Protein AF-A0A2P4YS50-F1 (afdb_monomer)

InterPro domains:
  IPR043128 Reverse transcriptase/Diguanylate cyclase domain [G3DSA:3.30.70.270] (19-99)
  IPR043502 DNA/RNA polymerase superfamily [SSF56672] (2-102)
  IPR051320 Viral Replication and Maturation Polyprotein [PTHR33064] (2-138)

Solvent-accessible surface area (backbone atoms only — not comparable to full-atom values): 10653 Å² total; per-residue (Å²): 91,81,55,99,73,27,32,50,51,99,78,23,42,27,67,29,65,72,60,42,47,57,52,65,72,47,71,87,64,89,47,71,71,47,45,51,53,49,52,54,59,55,53,74,49,44,89,61,38,83,67,42,69,72,55,41,40,56,58,58,50,52,74,37,97,88,45,75,88,74,92,48,71,66,38,52,51,34,51,52,49,51,39,57,55,52,66,67,53,48,70,40,62,72,79,87,67,78,71,78,78,71,66,61,95,86,65,68,74,56,76,45,77,48,80,46,74,44,99,85,75,49,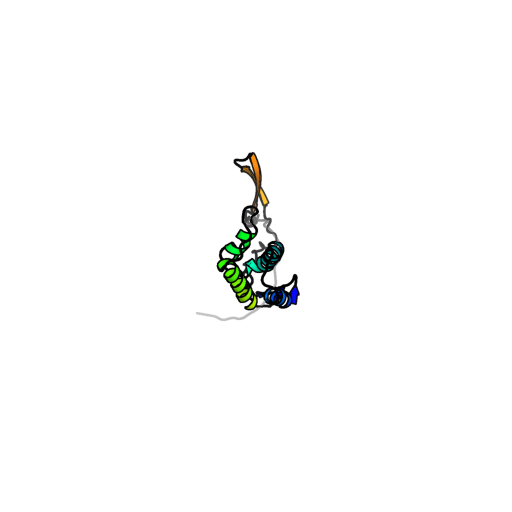74,47,80,45,81,48,79,52,86,64,75,82,80,81,77,81,80,79,84,84,83,85,85,82,91,88,81,89,81,86,81,91,88,84,91,85,85,90,134

Sequence (161 aa):
MEYLGHDLTSEGIKPTERLVRAIVDFPTPTDDTQVRRFVALAGYYRRFVPEFGTRMAPLTSLLRKSTKWDWGAAQEEAFAWAKAWLSTKPVLIYPDYPLPQIPAKGAVVECRRRKYRTRTGRYVLEFENEKLEPAEQDNDQETKPTTQQKDGPVTKRKTQQ

Organism: NCBI:txid4796

Mean predicted aligned error: 17.16 Å

Secondary structure (DSSP, 8-state):
-EETTEEEETTEEEE-HHHHHHHHTPPPP-SHHHHHHHHHHHHHTGGGSTTHHHHTHHHHHHTSTT------HHHHHHHHHHHHHHHT---BPPP---------TT---EEEEEEEE-TTS-EEEEEEEE-PPPPP-------------------------

Nearest PDB structures (foldseek):
  8wut-assembly1_E  TM=6.844E-01  e=3.859E-07  Moloney murine leukemia virus
  4mh8-assembly1_A  TM=6.538E-01  e=2.922E-06  Moloney murine leukemia virus isolate Shinnick
  8ygj-assembly1_E  TM=6.766E-01  e=3.493E-06  Moloney murine leukemia virus
  5dmq-assembly1_A  TM=6.684E-01  e=5.299E-06  Moloney murine leukemia virus isolate Shinnick
  4ol8-assembly1_A  TM=5.548E-01  e=2.126E-04  Saccharomyces cerevisiae

Foldseek 3Di:
DDDPQWDDDPQAIWGHVVLLCCLLVQDDDPDLVSLVVNCVSLVVCVVQDPPLCVLCVVSVVCNDPVDDDDDDPSNVSSSVVSSVSSNVGGGDGDPPDPPPPPPPPPFDWDWDWDWDQDPVRDIDTDTDTDGDDDDDPPPDDDDDDDDDDDDDDDDDDDDDD

pLDDT: mean 72.47, std 20.19, range [27.55, 93.75]

Radius of gyration: 34.59 Å; Cα contacts (8 Å, |Δi|>4): 128; chains: 1; bounding box: 98×46×81 Å

Structure (mmCIF, N/CA/C/O backbone):
data_AF-A0A2P4YS50-F1
#
_entry.id   AF-A0A2P4YS50-F1
#
loop_
_atom_site.group_PDB
_atom_site.id
_atom_site.type_symbol
_atom_site.label_atom_id
_atom_site.label_alt_id
_atom_site.label_comp_id
_atom_site.label_asym_id
_atom_site.label_entity_id
_atom_site.label_seq_id
_atom_site.pdbx_PDB_ins_code
_atom_site.Cartn_x
_atom_site.Cartn_y
_atom_site.Cartn_z
_atom_site.occupancy
_atom_site.B_iso_or_equiv
_atom_site.auth_seq_id
_atom_site.auth_comp_id
_atom_site.auth_asym_id
_atom_site.auth_atom_id
_atom_site.pdbx_PDB_model_num
ATOM 1 N N . MET A 1 1 ? 16.146 -11.717 -10.255 1.00 79.50 1 MET A N 1
ATOM 2 C CA . MET A 1 1 ? 16.730 -12.216 -8.987 1.00 79.50 1 MET A CA 1
ATOM 3 C C . MET A 1 1 ? 15.831 -11.744 -7.859 1.00 79.50 1 MET A C 1
ATOM 5 O O . MET A 1 1 ? 15.487 -10.569 -7.877 1.00 79.50 1 MET A O 1
ATOM 9 N N . GLU A 1 2 ? 15.419 -12.616 -6.936 1.00 85.50 2 GLU A N 1
ATOM 10 C CA . GLU A 1 2 ? 14.607 -12.209 -5.777 1.00 85.50 2 GLU A CA 1
ATOM 11 C C . GLU A 1 2 ? 15.526 -11.807 -4.616 1.00 85.50 2 GLU A C 1
ATOM 13 O O . GLU A 1 2 ? 16.466 -12.528 -4.278 1.00 85.50 2 GLU A O 1
ATOM 18 N N . TYR A 1 3 ? 15.266 -10.654 -4.006 1.00 84.25 3 TYR A N 1
AT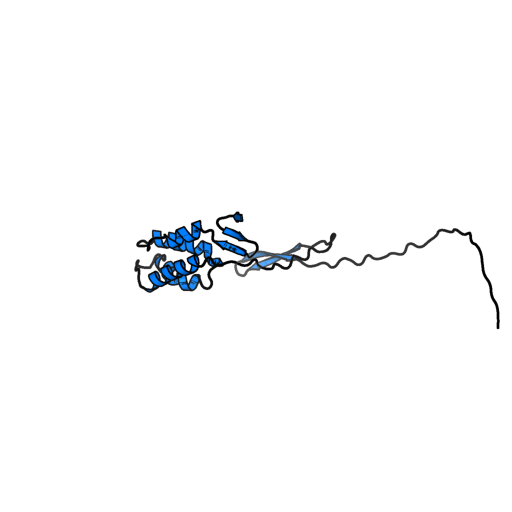OM 19 C CA . TYR A 1 3 ? 15.975 -10.190 -2.819 1.00 84.25 3 TYR A CA 1
ATOM 20 C C . TYR A 1 3 ? 15.036 -9.371 -1.935 1.00 84.25 3 TYR A C 1
ATOM 22 O O . TYR A 1 3 ? 14.371 -8.447 -2.401 1.00 84.25 3 TYR A O 1
ATOM 30 N N . LEU A 1 4 ? 14.981 -9.714 -0.644 1.00 83.06 4 LEU A N 1
ATOM 31 C CA . LEU A 1 4 ? 14.131 -9.064 0.365 1.00 83.06 4 LEU A CA 1
ATOM 32 C C . LEU A 1 4 ? 12.629 -9.004 0.014 1.00 83.06 4 LEU A C 1
ATOM 34 O O . LEU A 1 4 ? 11.939 -8.139 0.537 1.00 83.06 4 LEU A O 1
ATOM 38 N N . GLY A 1 5 ? 12.101 -9.904 -0.824 1.00 79.50 5 GLY A N 1
ATOM 39 C CA . GLY A 1 5 ? 10.696 -9.862 -1.269 1.00 79.50 5 GLY A CA 1
ATOM 40 C C . GLY A 1 5 ? 10.431 -8.892 -2.430 1.00 79.50 5 GLY A C 1
ATOM 41 O O . GLY A 1 5 ? 9.293 -8.452 -2.646 1.00 79.50 5 GLY A O 1
ATOM 42 N N . HIS A 1 6 ? 11.492 -8.545 -3.159 1.00 85.25 6 HIS A N 1
ATOM 43 C CA . HIS A 1 6 ? 11.440 -7.819 -4.415 1.00 85.25 6 HIS A CA 1
ATOM 44 C C . HIS A 1 6 ? 12.139 -8.594 -5.530 1.00 85.25 6 HIS A C 1
ATOM 46 O O . HIS A 1 6 ? 13.200 -9.185 -5.323 1.00 85.25 6 HIS A O 1
ATOM 52 N N . ASP A 1 7 ? 11.591 -8.488 -6.734 1.00 87.12 7 ASP A N 1
ATOM 53 C CA . ASP A 1 7 ? 12.205 -8.995 -7.950 1.00 87.12 7 ASP A CA 1
ATOM 54 C C . ASP A 1 7 ? 13.037 -7.875 -8.582 1.00 87.12 7 ASP A C 1
ATOM 56 O O . ASP A 1 7 ? 12.507 -6.863 -9.046 1.00 87.12 7 ASP A O 1
ATOM 60 N N . LEU A 1 8 ? 14.361 -8.044 -8.580 1.00 87.94 8 LEU A N 1
ATOM 61 C CA . LEU A 1 8 ? 15.286 -7.142 -9.257 1.00 87.94 8 LEU A CA 1
ATOM 62 C C . LEU A 1 8 ? 15.401 -7.547 -10.723 1.00 87.94 8 LEU A C 1
ATOM 64 O O . LEU A 1 8 ? 15.781 -8.683 -11.046 1.00 87.94 8 LEU A O 1
ATOM 68 N N . THR A 1 9 ? 15.073 -6.591 -11.585 1.00 86.44 9 THR A N 1
ATOM 69 C CA . THR A 1 9 ? 15.168 -6.668 -13.044 1.00 86.44 9 THR A CA 1
ATOM 70 C C . THR A 1 9 ? 16.012 -5.504 -13.553 1.00 86.44 9 THR A C 1
ATOM 72 O O . THR A 1 9 ? 16.179 -4.513 -12.850 1.00 86.44 9 THR A O 1
ATOM 75 N N . SER A 1 10 ? 16.539 -5.593 -14.773 1.00 84.44 10 SER A N 1
ATOM 76 C CA . SER A 1 10 ? 17.301 -4.497 -15.394 1.00 84.44 10 SER A CA 1
ATOM 77 C C . SER A 1 10 ? 16.498 -3.196 -15.511 1.00 84.44 10 SER A C 1
ATOM 79 O O . SER A 1 10 ? 17.067 -2.114 -15.452 1.00 84.44 10 SER A O 1
ATOM 81 N N . GLU A 1 11 ? 15.177 -3.302 -15.639 1.00 82.69 11 GLU A N 1
ATOM 82 C CA . GLU A 1 11 ? 14.250 -2.169 -15.745 1.00 82.69 11 GLU A CA 1
ATOM 83 C C . GLU A 1 11 ? 13.956 -1.500 -14.395 1.00 82.69 11 GLU A C 1
ATOM 85 O O . GLU A 1 11 ? 13.476 -0.368 -14.353 1.00 82.69 11 GLU A O 1
ATOM 90 N N . GLY A 1 12 ? 14.196 -2.201 -13.284 1.00 86.31 12 GLY A N 1
ATOM 91 C CA . GLY A 1 12 ? 13.825 -1.720 -11.963 1.00 86.31 12 GLY A CA 1
ATOM 92 C C . GLY A 1 12 ? 13.495 -2.821 -10.964 1.00 86.31 12 GLY A C 1
ATOM 93 O O . GLY A 1 12 ? 13.692 -4.020 -11.187 1.00 86.31 12 GLY A O 1
ATOM 94 N N . ILE A 1 13 ? 12.947 -2.3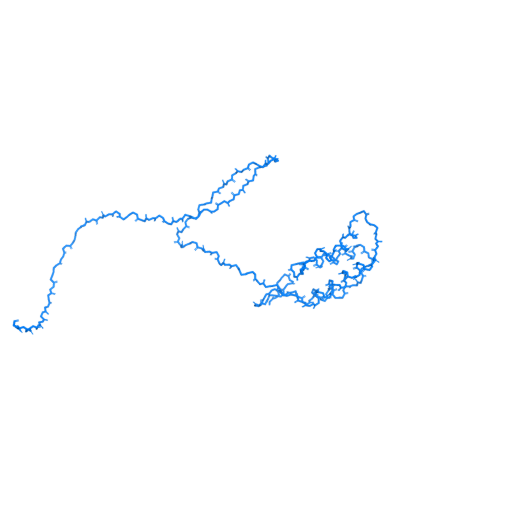76 -9.840 1.00 88.62 13 ILE A N 1
ATOM 95 C CA . ILE A 1 13 ? 12.507 -3.212 -8.729 1.00 88.62 13 ILE A CA 1
ATOM 96 C C . ILE A 1 13 ? 11.012 -3.474 -8.901 1.00 88.62 13 ILE A C 1
ATOM 98 O O . ILE A 1 13 ? 10.237 -2.534 -9.079 1.00 88.62 13 ILE A O 1
ATOM 102 N N . LYS A 1 14 ? 10.596 -4.739 -8.831 1.00 87.56 14 LYS A N 1
ATOM 103 C CA . LYS A 1 14 ? 9.189 -5.154 -8.915 1.00 87.56 14 LYS A CA 1
ATOM 104 C C . LYS A 1 14 ? 8.772 -5.878 -7.626 1.00 87.56 14 LYS A C 1
ATOM 106 O O . LYS A 1 14 ? 9.608 -6.503 -6.970 1.00 87.56 14 LYS A O 1
ATOM 111 N N . PRO A 1 15 ? 7.503 -5.785 -7.200 1.00 87.00 15 PRO A N 1
ATOM 112 C CA . PRO A 1 15 ? 6.991 -6.605 -6.106 1.00 87.00 15 PRO A CA 1
ATOM 113 C C . PRO A 1 15 ? 6.941 -8.085 -6.515 1.00 87.00 15 PRO A C 1
ATOM 115 O O . PRO A 1 15 ? 6.437 -8.411 -7.590 1.00 87.00 15 PRO A O 1
ATOM 118 N N . THR A 1 16 ? 7.421 -8.978 -5.645 1.00 87.19 16 THR A N 1
ATOM 119 C CA . THR A 1 16 ? 7.365 -10.426 -5.889 1.00 87.19 16 THR A CA 1
ATOM 120 C C . THR A 1 16 ? 5.919 -10.919 -5.914 1.00 87.19 16 THR A C 1
ATOM 122 O O . THR A 1 16 ? 5.069 -10.494 -5.125 1.00 87.19 16 THR A O 1
ATOM 125 N N . GLU A 1 17 ? 5.632 -11.877 -6.792 1.00 84.81 17 GLU A N 1
ATOM 126 C CA . GLU A 1 17 ? 4.276 -12.382 -7.015 1.00 84.81 17 GLU A CA 1
ATOM 127 C C . GLU A 1 17 ? 3.620 -12.975 -5.762 1.00 84.81 17 GLU A C 1
ATOM 129 O O . GLU A 1 17 ? 2.418 -12.823 -5.562 1.00 84.81 17 GLU A O 1
ATOM 134 N N . ARG A 1 18 ? 4.408 -13.584 -4.872 1.00 85.75 18 ARG A N 1
ATOM 135 C CA . ARG A 1 18 ? 3.933 -14.095 -3.579 1.00 85.75 18 ARG A CA 1
ATOM 136 C C . ARG A 1 18 ? 3.255 -13.011 -2.737 1.00 85.75 18 ARG A C 1
ATOM 138 O O . ARG A 1 18 ? 2.224 -13.267 -2.122 1.00 85.75 18 ARG A O 1
ATOM 145 N N . LEU A 1 19 ? 3.843 -11.820 -2.688 1.00 82.50 19 LEU A N 1
ATOM 146 C CA . LEU A 1 19 ? 3.321 -10.707 -1.898 1.00 82.50 19 LEU A CA 1
ATOM 147 C C . LEU A 1 19 ? 2.098 -10.079 -2.569 1.00 82.50 19 LEU A C 1
ATOM 149 O O . LEU A 1 19 ? 1.135 -9.754 -1.881 1.00 82.50 19 LEU A O 1
ATOM 153 N N . VAL A 1 20 ? 2.092 -10.002 -3.903 1.00 86.31 20 VAL A N 1
ATOM 154 C CA . VAL A 1 20 ? 0.913 -9.579 -4.675 1.00 86.31 20 VAL A CA 1
ATOM 155 C C . VAL A 1 20 ? -0.264 -10.522 -4.420 1.00 86.31 20 VAL A C 1
ATOM 157 O O . VAL A 1 20 ? -1.349 -10.057 -4.083 1.00 86.31 20 VAL A O 1
ATOM 160 N N . ARG A 1 21 ? -0.043 -11.841 -4.478 1.00 88.38 21 ARG A N 1
ATOM 161 C CA . ARG A 1 21 ? -1.066 -12.848 -4.148 1.00 88.38 21 ARG A CA 1
ATOM 162 C C . ARG A 1 21 ? -1.584 -12.683 -2.721 1.00 88.38 21 ARG A C 1
ATOM 164 O O . ARG A 1 21 ? -2.788 -12.628 -2.523 1.00 88.38 21 ARG A O 1
ATOM 171 N N . ALA A 1 22 ? -0.696 -12.475 -1.747 1.00 88.69 22 ALA A N 1
ATOM 172 C CA . ALA A 1 22 ? -1.097 -12.253 -0.355 1.00 88.69 22 ALA A CA 1
ATOM 173 C C . ALA A 1 22 ? -2.011 -11.026 -0.159 1.00 88.69 22 ALA A C 1
ATOM 175 O O . ALA A 1 22 ? -2.806 -11.009 0.777 1.00 88.69 22 ALA A O 1
ATOM 176 N N . ILE A 1 23 ? -1.901 -10.006 -1.016 1.00 87.62 23 ILE A N 1
ATOM 177 C CA . ILE A 1 23 ? -2.766 -8.818 -0.999 1.00 87.62 23 ILE A CA 1
ATOM 178 C C . ILE A 1 23 ? -4.097 -9.092 -1.708 1.00 87.62 23 ILE A C 1
ATOM 180 O O . ILE A 1 23 ? -5.148 -8.686 -1.210 1.00 87.62 23 ILE A O 1
ATOM 184 N N . VAL A 1 24 ? -4.064 -9.771 -2.856 1.00 87.31 24 VAL A N 1
ATOM 185 C CA . VAL A 1 24 ? -5.263 -10.125 -3.635 1.00 87.31 24 VAL A CA 1
ATOM 186 C C . VAL A 1 24 ? -6.167 -11.063 -2.833 1.00 87.31 24 VAL A C 1
ATOM 188 O O . VAL A 1 24 ? -7.357 -10.778 -2.671 1.00 87.31 24 VAL A O 1
ATOM 191 N N . ASP A 1 25 ? -5.574 -12.102 -2.249 1.00 90.69 25 ASP A N 1
ATOM 192 C CA . ASP A 1 25 ? -6.252 -13.134 -1.459 1.00 90.69 25 ASP A CA 1
ATOM 193 C C . ASP A 1 25 ? -6.635 -12.648 -0.051 1.00 90.69 25 ASP A C 1
ATOM 195 O O . ASP A 1 25 ? -7.276 -13.371 0.713 1.00 90.69 25 ASP A O 1
ATOM 199 N N . PHE A 1 26 ? -6.243 -11.425 0.327 1.00 90.50 26 PHE A N 1
ATOM 200 C CA . PHE A 1 26 ? -6.542 -10.888 1.647 1.00 90.50 26 PHE A CA 1
ATOM 201 C C . PHE A 1 26 ? -8.064 -10.710 1.812 1.00 90.50 26 PHE A C 1
ATOM 203 O O . PHE A 1 26 ? -8.673 -9.986 1.017 1.00 90.50 26 PHE A O 1
ATOM 210 N N . PRO A 1 27 ? -8.709 -11.320 2.823 1.00 91.25 27 PRO A N 1
ATOM 211 C CA . PRO A 1 27 ? -10.150 -11.183 3.021 1.00 91.25 27 PRO A CA 1
ATOM 212 C C . PRO A 1 27 ? -10.518 -9.747 3.412 1.00 91.25 27 PRO A C 1
ATOM 214 O O . PRO A 1 27 ? -9.690 -9.017 3.960 1.00 91.25 27 PRO A O 1
ATOM 217 N N . THR A 1 28 ? -11.759 -9.331 3.149 1.00 90.44 28 THR A N 1
ATOM 218 C CA . THR A 1 28 ? -12.248 -8.024 3.611 1.00 90.44 28 THR A CA 1
ATOM 219 C C . THR A 1 28 ? -12.160 -7.972 5.137 1.00 90.44 28 THR A C 1
ATOM 221 O O . THR A 1 28 ? -12.705 -8.857 5.803 1.00 90.44 28 THR A O 1
ATOM 224 N N . PRO A 1 29 ? -11.430 -7.001 5.708 1.00 89.81 29 PRO A N 1
ATOM 225 C CA . PRO A 1 29 ? -11.144 -7.012 7.127 1.00 89.81 29 PRO A CA 1
ATOM 226 C C . PRO A 1 29 ? -12.384 -6.620 7.936 1.00 89.81 29 PRO A C 1
ATOM 228 O O . PRO A 1 29 ? -12.996 -5.583 7.702 1.00 89.81 29 PRO A O 1
ATOM 231 N N . THR A 1 30 ? -12.728 -7.440 8.923 1.00 89.44 30 THR A N 1
ATOM 232 C CA . THR A 1 30 ? -13.870 -7.222 9.826 1.00 89.44 30 THR A CA 1
ATOM 233 C C . THR A 1 30 ? -13.454 -6.668 11.186 1.00 89.44 30 THR A C 1
ATOM 235 O O . THR A 1 30 ? -14.315 -6.294 11.977 1.00 89.44 30 THR A O 1
ATOM 238 N N . ASP A 1 31 ? -12.149 -6.650 11.466 1.00 89.94 31 ASP A N 1
ATOM 239 C CA . ASP A 1 31 ? -11.568 -6.295 12.761 1.00 89.94 31 ASP A CA 1
ATOM 240 C C . ASP A 1 31 ? -10.386 -5.320 12.622 1.00 89.94 31 ASP A C 1
ATOM 242 O O . ASP A 1 31 ? -9.677 -5.309 11.603 1.00 89.94 31 ASP A O 1
ATOM 246 N N . ASP A 1 32 ? -10.113 -4.547 13.678 1.00 89.44 32 ASP A N 1
ATOM 247 C CA . ASP A 1 32 ? -9.016 -3.575 13.699 1.00 89.44 32 ASP A CA 1
ATOM 248 C C . ASP A 1 32 ? -7.649 -4.253 13.527 1.00 89.44 32 ASP A C 1
ATOM 250 O O . ASP A 1 32 ? -6.772 -3.744 12.815 1.00 89.44 32 ASP A O 1
ATOM 254 N N . THR A 1 33 ? -7.494 -5.460 14.080 1.00 90.62 33 THR A N 1
ATOM 255 C CA . THR A 1 33 ? -6.275 -6.259 13.941 1.00 90.62 33 THR A CA 1
ATOM 256 C C . THR A 1 33 ? -6.022 -6.616 12.479 1.00 90.62 33 THR A C 1
ATOM 258 O O . THR A 1 33 ? -4.879 -6.585 12.010 1.00 90.62 33 THR A O 1
ATOM 261 N N . GLN A 1 34 ? -7.079 -6.941 11.731 1.00 91.81 34 GLN A N 1
ATOM 262 C CA . GLN A 1 34 ? -6.981 -7.308 10.319 1.00 91.81 34 GLN A CA 1
ATOM 263 C C . GLN A 1 34 ? -6.641 -6.090 9.454 1.00 91.81 34 GLN A C 1
ATOM 265 O O . GLN A 1 34 ? -5.746 -6.184 8.611 1.00 91.81 34 GLN A O 1
ATOM 270 N N . VAL A 1 35 ? -7.248 -4.926 9.718 1.00 92.50 35 VAL A N 1
ATOM 271 C CA . VAL A 1 35 ? -6.876 -3.671 9.036 1.00 92.50 35 VAL A CA 1
ATOM 272 C C . VAL A 1 35 ? -5.437 -3.299 9.329 1.00 92.50 35 VAL A C 1
ATOM 274 O O . VAL A 1 35 ? -4.705 -2.936 8.412 1.00 92.50 35 VAL A O 1
ATOM 277 N N . ARG A 1 36 ? -4.978 -3.435 10.576 1.00 92.06 36 ARG A N 1
ATOM 278 C CA . ARG A 1 36 ? -3.584 -3.147 10.931 1.00 92.06 36 ARG A CA 1
ATOM 279 C C . ARG A 1 36 ? -2.613 -4.028 10.147 1.00 92.06 36 ARG A C 1
ATOM 281 O O . ARG A 1 36 ? -1.602 -3.522 9.660 1.00 92.06 36 ARG A O 1
ATOM 288 N N . ARG A 1 37 ? -2.924 -5.321 9.994 1.00 92.44 37 ARG A N 1
ATOM 289 C CA . ARG A 1 37 ? -2.136 -6.260 9.176 1.00 92.44 37 ARG A CA 1
ATOM 290 C C . ARG A 1 37 ? -2.123 -5.845 7.706 1.00 92.44 37 ARG A C 1
ATOM 292 O O . ARG A 1 37 ? -1.049 -5.787 7.112 1.00 92.44 37 ARG A O 1
ATOM 299 N N . PHE A 1 38 ? -3.281 -5.498 7.148 1.00 92.12 38 PHE A N 1
ATOM 300 C CA . PHE A 1 38 ? -3.386 -5.040 5.764 1.00 92.12 38 PHE A CA 1
ATOM 301 C C . PHE A 1 38 ? -2.611 -3.741 5.522 1.00 92.12 38 PHE A C 1
ATOM 303 O O . PHE A 1 38 ? -1.809 -3.660 4.598 1.00 92.12 38 PHE A O 1
ATOM 310 N N . VAL A 1 39 ? -2.786 -2.735 6.383 1.00 92.00 39 VAL A N 1
ATOM 311 C CA . VAL A 1 39 ? -2.089 -1.444 6.290 1.00 92.00 39 VAL A CA 1
ATOM 312 C C . VAL A 1 39 ? -0.578 -1.626 6.421 1.00 92.00 39 VAL A C 1
ATOM 314 O O . VAL A 1 39 ? 0.171 -0.969 5.702 1.00 92.00 39 VAL A O 1
ATOM 317 N N . ALA A 1 40 ? -0.110 -2.523 7.294 1.00 90.94 40 ALA A N 1
ATOM 318 C CA . ALA A 1 40 ? 1.312 -2.840 7.405 1.00 90.94 40 ALA A CA 1
ATOM 319 C C . ALA A 1 40 ? 1.859 -3.468 6.111 1.00 90.94 40 ALA A C 1
ATOM 321 O O . ALA A 1 40 ? 2.913 -3.055 5.626 1.00 90.94 40 ALA A O 1
ATOM 322 N N . LEU A 1 41 ? 1.117 -4.414 5.525 1.00 89.31 41 LEU A N 1
ATOM 323 C CA . LEU A 1 41 ? 1.480 -5.078 4.273 1.00 89.31 41 LEU A CA 1
ATOM 324 C C . LEU A 1 41 ? 1.488 -4.103 3.088 1.00 89.31 41 LEU A C 1
ATOM 326 O O . LEU A 1 41 ? 2.470 -4.016 2.357 1.00 89.31 41 LEU A O 1
ATOM 330 N N . ALA A 1 42 ? 0.428 -3.314 2.930 1.00 88.69 42 ALA A N 1
ATOM 331 C CA . ALA A 1 42 ? 0.331 -2.296 1.890 1.00 88.69 42 ALA A CA 1
ATOM 332 C C . ALA A 1 42 ? 1.386 -1.188 2.084 1.00 88.69 42 ALA A C 1
ATOM 334 O O . ALA A 1 42 ? 1.982 -0.703 1.123 1.00 88.69 42 ALA A O 1
ATOM 335 N N . GLY A 1 43 ? 1.681 -0.829 3.338 1.00 88.25 43 GLY A N 1
ATOM 336 C CA . GLY A 1 43 ? 2.683 0.172 3.701 1.00 88.25 43 GLY A CA 1
ATOM 337 C C . GLY A 1 43 ? 4.109 -0.209 3.300 1.00 88.25 43 GLY A C 1
ATOM 338 O O . GLY A 1 43 ? 4.905 0.680 2.985 1.00 88.25 43 GLY A O 1
ATOM 339 N N . TYR A 1 44 ? 4.425 -1.505 3.225 1.00 87.25 44 TYR A N 1
ATOM 340 C CA . TYR A 1 44 ? 5.699 -1.994 2.690 1.00 87.25 44 TYR A CA 1
ATOM 341 C C . TYR A 1 44 ? 5.924 -1.537 1.233 1.00 87.25 44 TYR A C 1
ATOM 343 O O . TYR A 1 44 ? 7.040 -1.167 0.852 1.00 87.25 44 TYR A O 1
ATOM 351 N N . TYR A 1 45 ? 4.843 -1.439 0.452 1.00 83.38 45 TYR A N 1
ATOM 352 C CA . TYR A 1 45 ? 4.848 -1.032 -0.954 1.00 83.38 45 TYR A CA 1
ATOM 353 C C . TYR A 1 45 ? 4.508 0.442 -1.194 1.00 83.38 45 TYR A C 1
ATOM 355 O O . TYR A 1 45 ? 4.374 0.858 -2.343 1.00 83.38 45 TYR A O 1
ATOM 363 N N . ARG A 1 46 ? 4.471 1.283 -0.153 1.00 86.31 46 ARG A N 1
ATOM 364 C CA . ARG A 1 46 ? 4.177 2.724 -0.295 1.00 86.31 46 ARG A CA 1
ATOM 365 C C . ARG A 1 46 ? 5.065 3.457 -1.313 1.00 86.31 46 ARG A C 1
ATOM 367 O O . ARG A 1 46 ? 4.672 4.492 -1.825 1.00 86.31 46 ARG A O 1
ATOM 374 N N . ARG A 1 47 ? 6.274 2.944 -1.583 1.00 85.00 47 ARG A N 1
ATOM 375 C CA . ARG A 1 47 ? 7.234 3.517 -2.549 1.00 85.00 47 ARG A CA 1
ATOM 376 C C . ARG A 1 47 ? 6.805 3.345 -4.007 1.00 85.00 47 ARG A C 1
ATOM 378 O O . ARG A 1 47 ? 7.254 4.102 -4.852 1.00 85.00 47 ARG A O 1
ATOM 385 N N . PHE A 1 48 ? 5.953 2.365 -4.287 1.00 82.12 48 PHE A N 1
ATOM 386 C CA . PHE A 1 48 ? 5.460 2.060 -5.629 1.00 82.12 48 PHE A CA 1
ATOM 387 C C . PHE A 1 48 ? 4.129 2.755 -5.934 1.00 82.12 48 PHE A C 1
ATOM 389 O O . PHE A 1 48 ? 3.626 2.691 -7.053 1.00 82.12 48 PHE A O 1
ATOM 396 N N . VAL A 1 49 ? 3.530 3.380 -4.919 1.00 83.81 49 VAL A N 1
ATOM 397 C CA . VAL A 1 49 ? 2.174 3.903 -4.979 1.00 83.81 49 VAL A CA 1
ATOM 398 C C . VAL A 1 49 ? 2.201 5.415 -4.775 1.00 83.81 49 VAL A C 1
ATOM 400 O O . VAL A 1 49 ? 2.456 5.866 -3.653 1.00 83.81 49 VAL A O 1
ATOM 403 N N . PRO A 1 50 ? 1.930 6.215 -5.821 1.00 83.31 50 PRO A N 1
ATOM 404 C CA . PRO A 1 50 ? 1.768 7.649 -5.642 1.00 83.31 50 PRO A CA 1
ATOM 405 C C . PRO A 1 50 ? 0.551 7.915 -4.749 1.00 83.31 50 PRO A C 1
ATOM 407 O O . PRO A 1 50 ? -0.437 7.184 -4.783 1.00 83.31 50 PRO A O 1
ATOM 410 N N . GLU A 1 51 ? 0.641 8.947 -3.909 1.00 86.75 51 GLU A N 1
ATOM 411 C CA . GLU A 1 51 ? -0.466 9.404 -3.052 1.00 86.75 51 GLU A CA 1
ATOM 412 C C . GLU A 1 51 ? -1.039 8.346 -2.086 1.00 86.75 51 GLU A C 1
ATOM 414 O O . GLU A 1 51 ? -2.158 8.484 -1.584 1.00 86.75 51 GLU A O 1
ATOM 419 N N . PHE A 1 52 ? -0.253 7.314 -1.751 1.00 88.75 52 PHE A N 1
ATOM 420 C CA . PHE A 1 52 ? -0.663 6.236 -0.844 1.00 88.75 52 PHE A CA 1
ATOM 421 C C . PHE A 1 52 ? -1.249 6.755 0.476 1.00 88.75 52 PHE A C 1
ATOM 423 O O . PHE A 1 52 ? -2.252 6.239 0.961 1.00 88.75 52 PHE A O 1
ATOM 430 N N . GLY A 1 53 ? -0.646 7.801 1.051 1.00 88.44 53 GLY A N 1
ATOM 431 C CA . GLY A 1 53 ? -1.094 8.385 2.317 1.00 88.44 53 GLY A CA 1
ATOM 432 C C . GLY A 1 53 ? -2.520 8.938 2.260 1.00 88.44 53 GLY A C 1
ATOM 433 O O . GLY A 1 53 ? -3.296 8.695 3.181 1.00 88.44 53 GLY A O 1
ATOM 434 N N . THR A 1 54 ? -2.884 9.626 1.176 1.00 91.06 54 THR A N 1
ATOM 435 C CA . T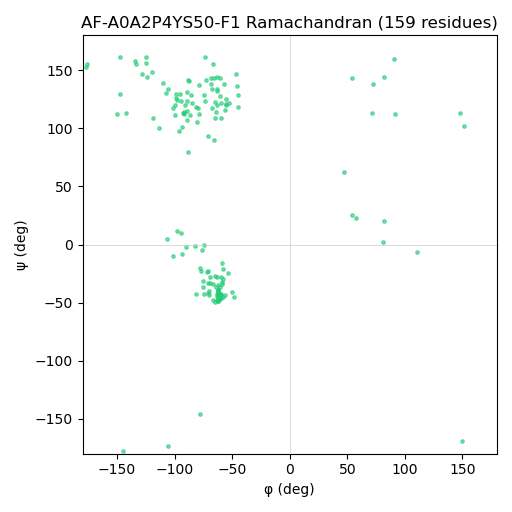HR A 1 54 ? -4.216 10.226 1.000 1.00 91.06 54 THR A CA 1
ATOM 436 C C . THR A 1 54 ? -5.274 9.149 0.787 1.00 91.06 54 THR A C 1
ATOM 438 O O . THR A 1 54 ? -6.330 9.186 1.409 1.00 91.06 54 THR A O 1
ATOM 441 N N . ARG A 1 55 ? -4.970 8.143 -0.040 1.00 91.00 55 ARG A N 1
ATOM 442 C CA . ARG A 1 55 ? -5.897 7.046 -0.356 1.00 91.00 55 ARG A CA 1
ATOM 443 C C . ARG A 1 55 ? -6.103 6.083 0.815 1.00 91.00 55 ARG A C 1
ATOM 445 O O . ARG A 1 55 ? -7.203 5.587 1.008 1.00 91.00 55 ARG A O 1
ATOM 452 N N . MET A 1 56 ? -5.076 5.864 1.638 1.00 91.81 56 MET A N 1
ATOM 453 C CA . MET A 1 56 ? -5.144 5.010 2.835 1.00 91.81 56 MET A CA 1
ATOM 454 C C . MET A 1 56 ? -5.557 5.767 4.108 1.00 91.81 56 MET A C 1
ATOM 456 O O . MET A 1 56 ? -5.704 5.160 5.174 1.00 91.81 56 MET A O 1
ATOM 460 N N . ALA A 1 57 ? -5.758 7.085 4.031 1.00 92.31 57 ALA A N 1
ATOM 461 C CA . ALA A 1 57 ? -6.273 7.908 5.123 1.00 92.31 57 ALA A CA 1
ATOM 462 C C . ALA A 1 57 ? -7.542 7.339 5.800 1.00 92.31 57 ALA A C 1
ATOM 464 O O . ALA A 1 57 ? -7.561 7.287 7.035 1.00 92.31 57 ALA A O 1
ATOM 465 N N . PRO A 1 58 ? -8.574 6.855 5.073 1.00 92.25 58 PRO A N 1
ATOM 466 C CA . PRO A 1 58 ? -9.755 6.259 5.705 1.00 92.25 58 PRO A CA 1
ATOM 467 C C . PRO A 1 58 ? -9.422 5.005 6.528 1.00 92.25 58 PRO A C 1
ATOM 469 O O . PRO A 1 58 ? -9.892 4.875 7.657 1.00 92.25 58 PRO A O 1
ATOM 472 N N . LEU A 1 59 ? -8.538 4.129 6.035 1.00 91.44 59 LEU A N 1
ATOM 473 C CA . LEU A 1 59 ? -8.126 2.912 6.751 1.00 91.44 59 LEU A CA 1
ATOM 474 C C . LEU A 1 59 ? -7.253 3.220 7.974 1.00 91.44 59 LEU A C 1
ATOM 476 O O . LEU A 1 59 ? -7.411 2.622 9.035 1.00 91.44 59 LEU A O 1
ATOM 480 N N . THR A 1 60 ? -6.342 4.187 7.861 1.00 90.88 60 THR A N 1
ATOM 481 C CA . THR A 1 60 ? -5.499 4.607 8.996 1.00 90.88 60 THR A CA 1
ATOM 482 C C . THR A 1 60 ? -6.279 5.381 10.060 1.00 90.88 60 THR A C 1
ATOM 484 O O . THR A 1 60 ? -5.879 5.379 11.226 1.00 90.88 60 THR A O 1
ATOM 487 N N . SER A 1 61 ? -7.405 6.001 9.698 1.00 90.19 61 SER A N 1
ATOM 488 C CA . SER A 1 61 ? -8.294 6.680 10.647 1.00 90.19 61 SER A CA 1
ATOM 489 C C . SER A 1 61 ? -9.018 5.694 11.566 1.00 90.19 61 SER A C 1
ATOM 491 O O . SER A 1 61 ? -9.182 6.002 12.744 1.00 90.19 61 SER A O 1
ATOM 493 N N . LEU A 1 62 ? -9.340 4.486 11.081 1.00 89.19 62 LEU A N 1
ATOM 494 C CA . LEU A 1 62 ? -9.898 3.404 11.906 1.00 89.19 62 LEU A CA 1
ATOM 495 C C . LEU A 1 62 ? -8.928 2.887 12.976 1.00 89.19 62 LEU A C 1
ATOM 497 O O . LEU A 1 62 ? -9.355 2.409 14.018 1.00 89.19 62 LEU A O 1
ATOM 501 N N . LEU A 1 63 ? -7.618 3.006 12.749 1.00 88.06 63 LEU A N 1
ATOM 502 C CA . LEU A 1 63 ? -6.589 2.528 13.681 1.00 88.06 63 LEU A CA 1
ATOM 503 C C . LEU A 1 63 ? -6.297 3.510 14.830 1.00 88.06 63 LEU A C 1
ATOM 505 O O . LEU A 1 63 ? -5.430 3.241 15.672 1.00 88.06 63 LEU A O 1
ATOM 509 N N . ARG A 1 64 ? -6.959 4.673 14.861 1.00 89.00 64 ARG A N 1
ATOM 510 C CA . ARG A 1 64 ? -6.769 5.682 15.909 1.00 89.00 64 ARG A CA 1
ATOM 511 C C . ARG A 1 64 ? -7.530 5.281 17.173 1.00 89.00 64 ARG A C 1
ATOM 513 O O . ARG A 1 64 ? -8.697 4.921 17.121 1.00 89.00 64 ARG A O 1
ATOM 520 N N . LYS A 1 65 ? -6.893 5.455 18.337 1.00 81.12 65 LYS A N 1
ATOM 521 C CA . LYS A 1 65 ? -7.434 5.060 19.658 1.00 81.12 65 LYS A CA 1
ATOM 522 C C . LYS A 1 65 ? -8.776 5.706 20.046 1.00 81.12 65 LYS A C 1
ATOM 524 O O . LYS A 1 65 ? -9.394 5.258 20.999 1.00 81.12 65 LYS A O 1
ATOM 529 N N . SER A 1 66 ? -9.195 6.773 19.364 1.00 78.25 66 SER A N 1
ATOM 530 C CA . SER A 1 66 ? -10.397 7.552 19.694 1.00 78.25 66 SER A CA 1
ATOM 531 C C . SER A 1 66 ? -11.562 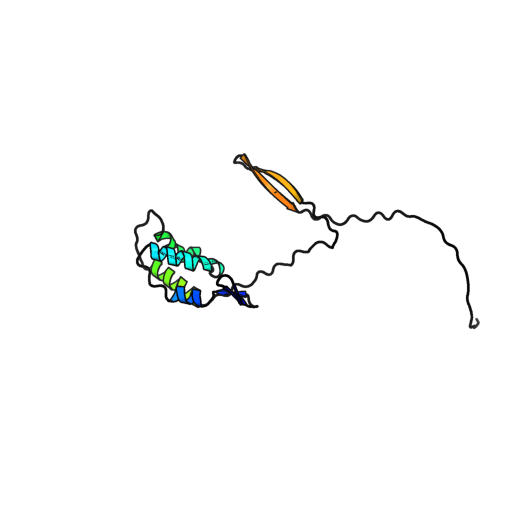7.311 18.725 1.00 78.25 66 SER A C 1
ATOM 533 O O . SER A 1 66 ? -12.576 8.004 18.811 1.00 78.25 66 SER A O 1
ATOM 535 N N . THR A 1 67 ? -11.419 6.382 17.780 1.00 81.56 67 THR A N 1
ATOM 536 C CA . THR A 1 67 ? -12.378 6.186 16.690 1.00 81.56 67 THR A CA 1
ATOM 537 C C . THR A 1 67 ? -13.162 4.899 16.918 1.00 81.56 67 THR A C 1
ATOM 539 O O . THR A 1 67 ? -12.582 3.856 17.207 1.00 81.56 67 THR A O 1
ATOM 542 N N . LYS A 1 68 ? -14.495 4.978 16.815 1.00 83.50 68 LYS A N 1
ATOM 543 C CA . LYS A 1 68 ? -15.348 3.784 16.793 1.00 83.50 68 LYS A CA 1
ATOM 544 C C . LYS A 1 68 ? -15.099 3.037 15.487 1.00 83.50 68 LYS A C 1
ATOM 546 O O . LYS A 1 68 ? -14.982 3.666 14.439 1.00 83.50 68 LYS A O 1
ATOM 551 N N . TRP A 1 69 ? -15.010 1.715 15.568 1.00 85.94 69 TRP A N 1
ATOM 552 C CA . TRP A 1 69 ? -14.897 0.871 14.388 1.00 85.94 69 TRP A CA 1
ATOM 553 C C . TRP A 1 69 ? -16.166 0.999 13.540 1.00 85.94 69 TRP A C 1
ATOM 555 O O . TRP A 1 69 ? -17.248 0.623 13.988 1.00 85.94 69 TRP A O 1
ATOM 565 N N . ASP A 1 70 ? -16.021 1.559 12.342 1.00 86.62 70 ASP A N 1
ATOM 566 C CA . ASP A 1 70 ? -17.095 1.731 11.367 1.00 86.62 70 ASP A CA 1
ATOM 567 C C . ASP A 1 70 ? -16.528 1.479 9.966 1.00 86.62 70 ASP A C 1
ATOM 569 O O . ASP A 1 70 ? -15.640 2.196 9.493 1.00 86.62 70 ASP A O 1
ATOM 573 N N . TRP A 1 71 ? -16.991 0.405 9.330 1.00 90.62 71 TRP A N 1
ATOM 574 C CA . TRP A 1 71 ? -16.584 0.045 7.979 1.00 90.62 71 TRP A CA 1
ATOM 575 C C . TRP A 1 71 ? -17.609 0.576 6.977 1.00 90.62 71 TRP A C 1
ATOM 577 O O . TRP A 1 71 ? -18.650 -0.039 6.749 1.00 90.62 71 TRP A O 1
ATOM 587 N N . GLY A 1 72 ? -17.307 1.735 6.393 1.00 90.94 72 GLY A N 1
ATOM 588 C CA . GLY A 1 72 ? -18.152 2.403 5.412 1.00 90.94 72 GLY A CA 1
ATOM 589 C C . GLY A 1 72 ? -17.627 2.301 3.979 1.00 90.94 72 GLY A C 1
ATOM 590 O O . GLY A 1 72 ? -16.618 1.658 3.682 1.00 90.94 72 GLY A O 1
ATOM 591 N N . ALA A 1 73 ? -18.303 3.010 3.072 1.00 93.19 73 ALA A N 1
ATOM 592 C CA . ALA A 1 73 ? -17.963 3.026 1.649 1.00 93.19 73 ALA A CA 1
ATOM 593 C C . ALA A 1 73 ? -16.544 3.556 1.371 1.00 93.19 73 ALA A C 1
ATOM 595 O O . ALA A 1 73 ? -15.852 3.027 0.508 1.00 93.19 73 ALA A O 1
ATOM 596 N N . ALA A 1 74 ? -16.078 4.556 2.128 1.00 91.50 74 ALA A N 1
ATOM 597 C CA . ALA A 1 74 ? -14.748 5.139 1.938 1.00 91.50 74 ALA A CA 1
ATOM 598 C C . ALA A 1 74 ? -13.613 4.154 2.281 1.00 91.50 74 ALA A C 1
ATOM 600 O O . ALA A 1 74 ? -12.544 4.186 1.672 1.00 91.50 74 ALA A O 1
ATOM 601 N N . GLN A 1 75 ? -13.830 3.283 3.269 1.0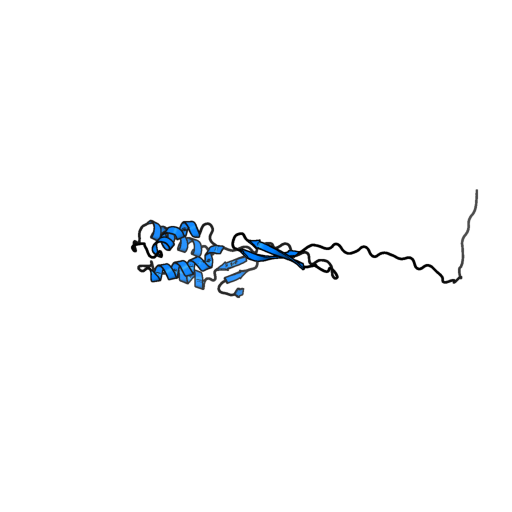0 92.12 75 GLN A N 1
ATOM 602 C CA . GLN A 1 75 ? -12.875 2.254 3.672 1.00 92.12 75 GLN A CA 1
ATOM 603 C C . GLN A 1 75 ? -12.835 1.113 2.658 1.00 92.12 75 GLN A C 1
ATOM 605 O O . GLN A 1 75 ? -11.744 0.683 2.280 1.00 92.12 75 GLN A O 1
ATOM 610 N N . GLU A 1 76 ? -14.003 0.681 2.178 1.00 93.06 76 GLU A N 1
ATOM 611 C CA . GLU A 1 76 ? -14.110 -0.329 1.123 1.00 93.06 76 GLU A CA 1
ATOM 612 C C . GLU A 1 76 ? -13.466 0.161 -0.181 1.00 93.06 76 GLU A C 1
ATOM 614 O O . GLU A 1 76 ? -12.675 -0.558 -0.788 1.00 93.06 76 GLU A O 1
ATOM 619 N N . GLU A 1 77 ? -13.715 1.414 -0.576 1.00 93.75 77 GLU A N 1
ATOM 620 C CA . GLU A 1 77 ? -13.104 2.018 -1.764 1.00 93.75 77 GLU A CA 1
ATOM 621 C C . GLU A 1 77 ? -11.575 2.061 -1.645 1.00 93.75 77 GLU A C 1
ATOM 623 O O . GLU A 1 77 ? -10.866 1.654 -2.566 1.00 93.75 77 GLU A O 1
ATOM 628 N N . ALA A 1 78 ? -11.046 2.490 -0.495 1.00 92.94 78 ALA A N 1
ATOM 629 C CA . ALA A 1 78 ? -9.606 2.511 -0.252 1.00 92.94 78 ALA A CA 1
ATOM 630 C C . ALA A 1 78 ? -8.983 1.106 -0.285 1.00 92.94 78 ALA A C 1
ATOM 632 O O . ALA A 1 78 ? -7.887 0.922 -0.821 1.00 92.94 78 ALA A O 1
ATOM 633 N N . PHE A 1 79 ? -9.680 0.110 0.264 1.00 92.69 79 PHE A N 1
ATOM 634 C CA . PHE A 1 79 ? -9.248 -1.285 0.259 1.00 92.69 79 PHE A CA 1
ATOM 635 C C . PHE A 1 79 ? -9.234 -1.873 -1.159 1.00 92.69 79 PHE A C 1
ATOM 637 O O . PHE A 1 79 ? -8.225 -2.444 -1.584 1.00 92.69 79 PHE A O 1
ATOM 644 N N . ALA A 1 80 ? -10.313 -1.676 -1.918 1.00 92.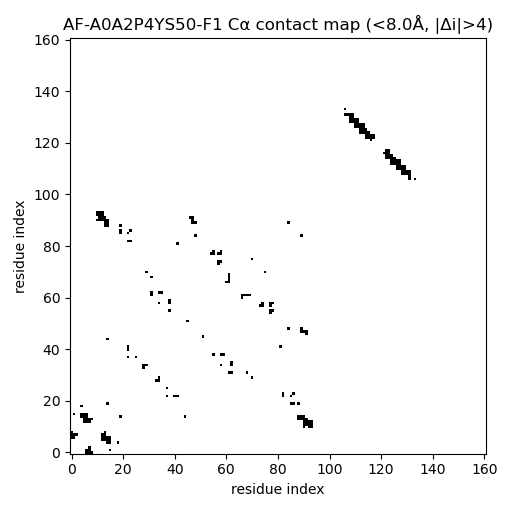31 80 ALA A N 1
ATOM 645 C CA . ALA A 1 80 ? -10.428 -2.118 -3.304 1.00 92.31 80 ALA A CA 1
ATOM 646 C C . ALA A 1 80 ? -9.391 -1.431 -4.204 1.00 92.31 80 ALA A C 1
ATOM 648 O O . ALA A 1 80 ? -8.722 -2.095 -4.999 1.00 92.31 80 ALA A O 1
ATOM 649 N N . TRP A 1 81 ? -9.191 -0.122 -4.030 1.00 91.56 81 TRP A N 1
ATOM 650 C CA . TRP A 1 81 ? -8.166 0.635 -4.742 1.00 91.56 81 TRP A CA 1
ATOM 651 C C . TRP A 1 81 ? -6.761 0.090 -4.463 1.00 91.56 81 TRP A C 1
ATOM 653 O O . TRP A 1 81 ? -5.997 -0.145 -5.399 1.00 91.56 81 TRP A O 1
ATOM 663 N N . ALA A 1 82 ? -6.428 -0.175 -3.195 1.00 89.62 82 ALA A N 1
ATOM 664 C CA . ALA A 1 82 ? -5.123 -0.719 -2.827 1.00 89.62 82 ALA A CA 1
ATOM 665 C C . ALA A 1 82 ? -4.887 -2.101 -3.459 1.00 89.62 82 ALA A C 1
ATOM 667 O O . ALA A 1 82 ? -3.803 -2.355 -3.988 1.00 89.62 82 ALA A O 1
ATOM 668 N N . LYS A 1 83 ? -5.904 -2.974 -3.476 1.00 89.50 83 LYS A N 1
ATOM 669 C CA . LYS A 1 83 ? -5.834 -4.270 -4.169 1.00 89.50 83 LYS A CA 1
ATOM 670 C C . LYS A 1 83 ? -5.625 -4.114 -5.669 1.00 89.50 83 LYS A C 1
ATOM 672 O O . LYS A 1 83 ? -4.733 -4.756 -6.225 1.00 89.50 83 LYS A O 1
ATOM 677 N N . ALA A 1 84 ? -6.413 -3.261 -6.319 1.00 89.06 84 ALA A N 1
ATOM 678 C CA . ALA A 1 84 ? -6.315 -3.025 -7.755 1.00 89.06 84 ALA A CA 1
ATOM 679 C C . ALA A 1 84 ? -4.924 -2.504 -8.133 1.00 89.06 84 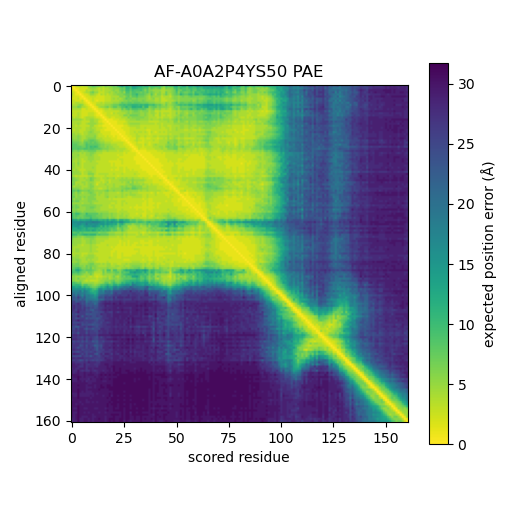ALA A C 1
ATOM 681 O O . ALA A 1 84 ? -4.303 -2.998 -9.071 1.00 89.06 84 ALA A O 1
ATOM 682 N N . TRP A 1 85 ? -4.394 -1.563 -7.355 1.00 86.88 85 TRP A N 1
ATOM 683 C CA . TRP A 1 85 ? -3.112 -0.941 -7.651 1.00 86.88 85 TRP A CA 1
ATOM 684 C C . TRP A 1 85 ? -1.903 -1.826 -7.346 1.00 86.88 85 TRP A C 1
ATOM 686 O O . TRP A 1 85 ? -0.896 -1.777 -8.041 1.00 86.88 85 TRP A O 1
ATOM 696 N N . LEU A 1 86 ? -1.992 -2.692 -6.339 1.00 82.94 86 LEU A N 1
ATOM 697 C CA . LEU A 1 86 ? -0.933 -3.669 -6.080 1.00 82.94 86 LEU A CA 1
ATOM 698 C C . LEU A 1 86 ? -0.988 -4.842 -7.076 1.00 82.94 86 LEU A C 1
ATOM 700 O O . LEU A 1 86 ? 0.044 -5.457 -7.350 1.00 82.94 86 LEU A O 1
ATOM 704 N N . SER A 1 87 ? -2.152 -5.098 -7.687 1.00 84.06 87 SER A N 1
ATOM 705 C CA . SER A 1 87 ? -2.318 -6.103 -8.749 1.00 84.06 87 SER A CA 1
ATOM 706 C C . SER A 1 87 ? -1.631 -5.715 -10.060 1.00 84.06 87 SER A C 1
ATOM 708 O O . SER A 1 87 ? -1.193 -6.596 -10.796 1.00 84.06 87 SER A O 1
ATOM 710 N N . THR A 1 88 ? -1.474 -4.419 -10.351 1.00 82.00 88 THR A N 1
ATOM 711 C CA . THR A 1 88 ? -0.816 -3.942 -11.583 1.00 82.00 88 THR A CA 1
ATOM 712 C C . THR A 1 88 ? 0.711 -4.094 -11.565 1.00 82.00 88 THR A C 1
ATOM 714 O O . THR A 1 88 ? 1.352 -3.779 -12.564 1.00 82.00 88 THR A O 1
ATOM 717 N N . LYS A 1 89 ? 1.301 -4.612 -10.471 1.00 77.00 89 LYS A N 1
ATOM 718 C CA . LYS A 1 89 ? 2.751 -4.841 -10.297 1.00 77.00 89 LYS A CA 1
ATOM 719 C C . LYS A 1 89 ? 3.597 -3.618 -10.715 1.00 77.00 89 LYS A C 1
ATOM 721 O O . LYS A 1 89 ? 4.409 -3.720 -11.638 1.00 77.00 89 LYS A O 1
ATOM 726 N N . PRO A 1 90 ? 3.433 -2.463 -10.044 1.00 77.19 90 PRO A N 1
ATOM 727 C CA . PRO A 1 90 ? 4.178 -1.251 -10.377 1.00 77.19 90 PRO A CA 1
ATOM 728 C C . PRO A 1 90 ? 5.697 -1.472 -10.308 1.00 77.19 90 PRO A C 1
ATOM 730 O O . PRO A 1 90 ? 6.207 -2.117 -9.389 1.00 77.19 90 PRO A O 1
ATOM 733 N N . VAL A 1 91 ? 6.415 -0.914 -11.285 1.00 80.81 91 VAL A N 1
ATOM 734 C CA . VAL A 1 91 ? 7.878 -0.997 -11.395 1.00 80.81 91 VAL A CA 1
ATOM 735 C C . VAL A 1 91 ? 8.490 0.272 -10.816 1.00 80.81 91 VAL A C 1
ATOM 737 O O . VAL A 1 91 ? 8.158 1.374 -11.248 1.00 80.81 91 VAL A O 1
ATOM 740 N N . LEU A 1 92 ? 9.392 0.125 -9.847 1.00 82.06 92 LEU A N 1
ATOM 741 C CA . LEU A 1 92 ? 10.188 1.238 -9.342 1.00 82.06 92 LEU A CA 1
ATOM 742 C C . LEU A 1 92 ? 11.496 1.310 -10.130 1.00 82.06 92 LEU A C 1
ATOM 744 O O . LEU A 1 92 ? 12.324 0.402 -10.048 1.00 82.06 92 LEU A O 1
ATOM 748 N N . ILE A 1 93 ? 11.667 2.390 -10.886 1.00 83.44 93 ILE A N 1
ATOM 749 C CA . ILE A 1 93 ? 12.864 2.642 -11.692 1.00 83.44 93 ILE A CA 1
ATOM 750 C C . ILE A 1 93 ? 14.026 3.005 -10.761 1.00 83.44 93 ILE A C 1
ATOM 752 O O . ILE A 1 93 ? 13.835 3.692 -9.752 1.00 83.44 93 ILE A O 1
ATOM 756 N N . TYR A 1 94 ? 15.229 2.529 -11.085 1.00 83.19 94 TYR A N 1
ATOM 757 C CA . TYR A 1 94 ? 16.424 2.891 -10.332 1.00 83.19 94 TYR A CA 1
ATOM 758 C C . TYR A 1 94 ? 16.685 4.399 -10.440 1.00 83.19 94 TYR A C 1
ATOM 760 O O . TYR A 1 94 ? 16.652 4.941 -11.545 1.00 83.19 94 TYR A O 1
ATOM 768 N N . PRO A 1 95 ? 16.949 5.088 -9.317 1.00 75.50 95 PRO A N 1
ATOM 769 C CA . PRO A 1 95 ? 17.427 6.455 -9.377 1.00 75.50 95 PRO A CA 1
ATOM 770 C C . PRO A 1 95 ? 18.751 6.480 -10.137 1.00 75.50 95 PRO A C 1
ATOM 772 O O . PRO A 1 95 ? 19.674 5.734 -9.799 1.00 75.50 95 PRO A O 1
ATOM 775 N N . ASP A 1 96 ? 18.829 7.336 -11.152 1.00 75.88 96 ASP A N 1
ATOM 776 C CA . ASP A 1 96 ? 20.089 7.646 -11.813 1.00 75.88 96 ASP A CA 1
ATOM 777 C C . ASP A 1 96 ? 20.916 8.484 -10.837 1.00 75.88 96 ASP A C 1
ATOM 779 O O . ASP A 1 96 ? 20.718 9.691 -10.681 1.00 75.88 96 ASP A O 1
ATOM 783 N N . TYR A 1 97 ? 21.757 7.807 -10.060 1.00 71.06 97 TYR A N 1
ATOM 784 C CA . TYR A 1 97 ? 22.747 8.491 -9.254 1.00 71.06 97 TYR A CA 1
ATOM 785 C C . TYR A 1 97 ? 23.888 8.857 -10.194 1.00 71.06 97 TYR A C 1
ATOM 787 O O . TYR A 1 97 ? 24.595 7.942 -10.632 1.00 71.06 97 TYR A O 1
ATOM 795 N N . PRO A 1 98 ? 24.127 10.153 -10.480 1.00 71.50 98 PRO A N 1
ATOM 796 C CA . PRO A 1 98 ? 25.389 10.522 -11.087 1.00 71.50 98 PRO A CA 1
ATOM 797 C C . PRO A 1 98 ? 26.474 9.981 -10.162 1.00 71.50 98 PRO A C 1
ATOM 799 O O . PRO A 1 98 ? 26.472 10.263 -8.958 1.00 71.50 98 PRO A O 1
ATOM 802 N N . LEU A 1 99 ? 27.329 9.120 -10.716 1.00 64.38 99 LEU A N 1
ATOM 803 C CA . LEU A 1 99 ? 28.428 8.504 -9.987 1.00 64.38 99 LEU A CA 1
ATOM 804 C C . LEU A 1 99 ? 29.125 9.598 -9.171 1.00 64.38 99 LEU A C 1
ATOM 806 O O . LEU A 1 99 ? 29.451 10.643 -9.750 1.00 64.38 99 LEU A O 1
ATOM 810 N N . PRO A 1 100 ? 29.330 9.407 -7.851 1.00 65.00 100 PRO A N 1
ATOM 811 C CA . PRO A 1 100 ? 30.121 10.350 -7.083 1.00 65.00 100 PRO A CA 1
ATOM 812 C C . PRO A 1 100 ? 31.436 10.502 -7.831 1.00 65.00 100 PRO A C 1
ATOM 814 O O . PRO A 1 100 ? 32.104 9.506 -8.119 1.00 65.00 100 PRO A O 1
ATOM 817 N N . GLN A 1 101 ? 31.758 11.734 -8.222 1.00 61.88 101 GLN A N 1
ATOM 818 C CA . GLN A 1 101 ? 33.032 12.030 -8.851 1.00 61.88 101 GLN A CA 1
ATOM 819 C C . GLN A 1 101 ? 34.081 11.784 -7.777 1.00 61.88 101 GLN A C 1
ATOM 821 O O . GLN A 1 101 ? 34.358 12.663 -6.962 1.00 61.88 101 GLN A O 1
ATOM 826 N N . ILE A 1 102 ? 34.576 10.546 -7.704 1.00 61.12 102 ILE A N 1
ATOM 827 C CA . ILE A 1 102 ? 35.671 10.187 -6.819 1.00 61.12 102 ILE A CA 1
ATOM 828 C C . ILE A 1 102 ? 36.783 11.143 -7.228 1.00 61.12 102 ILE A C 1
ATOM 830 O O . ILE A 1 102 ? 37.191 11.114 -8.397 1.00 61.12 102 ILE A O 1
ATOM 834 N N . PRO A 1 103 ? 37.212 12.047 -6.336 1.00 57.78 103 PRO A N 1
ATOM 835 C CA . PRO A 1 103 ? 38.255 12.972 -6.707 1.00 57.78 103 PRO A CA 1
ATOM 836 C C . PRO A 1 103 ? 39.485 12.131 -7.069 1.00 57.78 103 PRO A C 1
ATOM 838 O O . PRO A 1 103 ? 39.684 11.039 -6.525 1.00 57.78 103 PRO A O 1
ATOM 841 N N . ALA A 1 104 ? 40.230 12.576 -8.083 1.00 61.34 104 ALA A N 1
ATOM 842 C CA . ALA A 1 104 ? 41.326 11.812 -8.668 1.00 61.34 104 ALA A CA 1
ATOM 843 C C . ALA A 1 104 ? 42.240 11.224 -7.577 1.00 61.34 104 ALA A C 1
ATOM 845 O O . ALA A 1 104 ? 42.414 11.819 -6.510 1.00 61.34 104 ALA A O 1
ATOM 846 N N . LYS A 1 105 ? 42.803 10.033 -7.829 1.00 57.69 105 LYS A N 1
ATOM 847 C CA . LYS A 1 105 ? 43.703 9.347 -6.886 1.00 57.69 105 LYS A CA 1
ATOM 848 C C . LYS A 1 105 ? 44.717 10.345 -6.307 1.00 57.69 105 LYS A C 1
ATOM 850 O O . LYS A 1 105 ? 45.498 10.912 -7.060 1.00 57.69 105 LYS A O 1
ATOM 855 N N . GLY A 1 106 ? 44.690 10.532 -4.986 1.00 59.22 106 GLY A N 1
ATOM 856 C CA . GLY A 1 106 ? 45.550 11.486 -4.273 1.00 59.22 106 GLY A CA 1
ATOM 857 C C . GLY A 1 106 ? 44.827 12.703 -3.689 1.00 59.22 106 GLY A C 1
ATOM 858 O O . GLY A 1 106 ? 45.442 13.458 -2.944 1.00 59.22 106 GLY A O 1
ATOM 859 N N . ALA A 1 107 ? 43.535 12.888 -3.960 1.00 56.09 107 ALA A N 1
ATOM 860 C CA . ALA A 1 107 ? 42.768 13.962 -3.343 1.00 56.09 107 ALA A CA 1
ATOM 861 C C . ALA A 1 107 ? 42.452 13.673 -1.867 1.00 56.09 107 ALA A C 1
ATOM 863 O O . ALA A 1 107 ? 41.833 12.663 -1.522 1.00 56.09 107 ALA A O 1
ATOM 864 N N . VAL A 1 108 ? 42.861 14.598 -1.001 1.00 57.03 108 VAL A N 1
ATOM 865 C CA . VAL A 1 108 ? 42.512 14.615 0.420 1.00 57.03 108 VAL A CA 1
ATOM 866 C C . VAL A 1 108 ? 41.211 15.400 0.565 1.00 57.03 108 VAL A C 1
ATOM 868 O O . VAL A 1 108 ? 41.168 16.591 0.274 1.00 57.03 108 VAL A O 1
ATOM 871 N N . VAL A 1 109 ? 40.138 14.734 0.994 1.00 61.56 109 VAL A N 1
ATOM 872 C CA . VAL A 1 109 ? 38.899 15.416 1.388 1.00 61.56 109 VAL A CA 1
ATOM 873 C C . VAL A 1 109 ? 39.034 15.793 2.856 1.00 61.56 109 VAL A C 1
ATOM 875 O O . VAL A 1 109 ? 39.067 14.915 3.721 1.00 61.56 109 VAL A O 1
ATOM 878 N N . GLU A 1 110 ? 39.126 17.088 3.144 1.00 56.84 110 GLU A N 1
ATOM 879 C CA . GLU A 1 110 ? 39.125 17.561 4.522 1.00 56.84 110 GLU A CA 1
ATOM 880 C C . GLU A 1 110 ? 37.686 17.632 5.046 1.00 56.84 110 GLU A C 1
ATOM 882 O O . GLU A 1 110 ? 36.819 18.327 4.518 1.00 56.84 110 GLU A O 1
ATOM 887 N N . CYS A 1 111 ? 37.421 16.853 6.092 1.00 51.66 111 CYS A N 1
ATOM 888 C CA . CYS A 1 111 ? 36.108 16.747 6.708 1.00 51.66 111 CYS A CA 1
ATOM 889 C C . CYS A 1 111 ? 36.021 17.732 7.875 1.00 51.66 111 CYS A C 1
ATOM 891 O O . CYS A 1 111 ? 36.541 17.470 8.967 1.00 51.66 111 CYS A O 1
ATOM 893 N N . ARG A 1 112 ? 35.368 18.882 7.669 1.00 62.50 112 ARG A N 1
ATOM 894 C CA . ARG A 1 112 ? 35.239 19.891 8.723 1.00 62.50 112 ARG A CA 1
ATOM 895 C C . ARG A 1 112 ? 33.989 19.623 9.554 1.00 62.50 112 ARG A C 1
ATOM 897 O O . ARG A 1 112 ? 32.868 19.556 9.054 1.00 62.50 112 ARG A O 1
ATOM 904 N N . ARG A 1 113 ? 34.180 19.480 10.866 1.00 60.94 113 ARG A N 1
ATOM 905 C CA . ARG A 1 113 ? 33.086 19.274 11.823 1.00 60.94 113 ARG A CA 1
ATOM 906 C C . ARG A 1 113 ? 32.586 20.626 12.316 1.00 60.94 113 ARG A C 1
ATOM 908 O O . ARG A 1 113 ? 33.255 21.267 13.128 1.00 60.94 113 ARG A O 1
ATOM 915 N N . ARG A 1 114 ? 31.404 21.055 11.877 1.00 69.69 114 ARG A N 1
ATOM 916 C CA . ARG A 1 114 ? 30.795 22.297 12.371 1.00 69.69 114 ARG A CA 1
ATOM 917 C C . ARG A 1 114 ? 29.841 21.975 13.520 1.00 69.69 114 ARG A C 1
ATOM 919 O O . ARG A 1 114 ? 28.955 21.131 13.394 1.00 69.69 114 ARG A O 1
ATOM 926 N N . LYS A 1 115 ? 30.071 22.598 14.683 1.00 72.81 115 LYS A N 1
ATOM 927 C CA . LYS A 1 115 ? 29.192 22.481 15.856 1.00 72.81 115 LYS A CA 1
ATOM 928 C C . LYS A 1 115 ? 28.286 23.698 15.916 1.00 72.81 115 LYS A C 1
ATOM 930 O O . LYS A 1 115 ? 28.790 24.814 16.009 1.00 72.81 115 LYS A O 1
ATOM 935 N N . TYR A 1 116 ? 26.978 23.486 15.982 1.00 62.69 116 TYR A N 1
ATOM 936 C CA . TYR A 1 116 ? 26.038 24.572 16.253 1.00 62.69 116 TYR A CA 1
ATOM 937 C C . TYR A 1 116 ? 25.096 24.225 17.388 1.00 62.69 116 TYR A C 1
ATOM 939 O O . TYR A 1 116 ? 24.705 23.069 17.573 1.00 62.69 116 TYR A O 1
ATOM 947 N N . ARG A 1 117 ? 24.727 25.251 18.154 1.00 64.25 117 ARG A N 1
ATOM 948 C CA . ARG A 1 117 ? 23.766 25.131 19.244 1.00 64.25 117 ARG A CA 1
ATOM 949 C C . ARG A 1 117 ? 22.369 25.403 18.708 1.00 64.25 117 ARG A C 1
ATOM 951 O O . ARG A 1 117 ? 22.086 26.489 18.215 1.00 64.25 117 ARG A O 1
ATOM 958 N N . THR A 1 118 ? 21.489 24.420 18.825 1.00 62.62 118 THR A N 1
ATOM 959 C CA . THR A 1 118 ? 20.075 24.584 18.474 1.00 62.62 118 THR A CA 1
ATOM 960 C C . THR A 1 118 ? 19.340 25.418 19.526 1.00 62.62 118 THR A C 1
ATOM 962 O O . THR A 1 118 ? 19.783 25.541 20.672 1.00 62.62 118 THR A O 1
ATOM 965 N N . ARG A 1 119 ? 18.171 25.962 19.158 1.00 69.00 119 ARG A N 1
ATOM 966 C CA . ARG A 1 119 ? 17.310 26.759 20.055 1.00 69.00 119 ARG A CA 1
ATOM 967 C C . ARG A 1 119 ? 16.872 25.997 21.316 1.00 69.00 119 ARG A C 1
ATOM 969 O O . ARG A 1 119 ? 16.542 26.612 22.319 1.00 69.00 119 ARG A O 1
ATOM 976 N N . THR A 1 120 ? 16.915 24.667 21.280 1.00 69.31 120 THR A N 1
ATOM 977 C CA . THR A 1 120 ? 16.578 23.757 22.386 1.00 69.31 120 THR A CA 1
ATOM 978 C C . THR A 1 120 ? 17.793 23.318 23.214 1.00 69.31 120 THR A C 1
ATOM 980 O O . THR A 1 120 ? 17.679 22.421 24.044 1.00 69.31 120 THR A O 1
ATOM 983 N N . GLY A 1 121 ? 18.967 23.925 23.002 1.00 68.25 121 GLY A N 1
ATOM 984 C CA . GLY A 1 121 ? 20.171 23.678 23.804 1.00 68.25 121 GLY A CA 1
ATOM 985 C C . GLY A 1 121 ? 20.959 22.418 23.432 1.00 68.25 121 GLY A C 1
ATOM 986 O O . GLY A 1 121 ? 21.978 22.141 24.057 1.00 68.25 121 GLY A O 1
ATOM 987 N N . ARG A 1 122 ? 20.548 21.666 22.403 1.00 60.81 122 ARG A N 1
ATOM 988 C CA . ARG A 1 122 ? 21.313 20.515 21.894 1.00 60.81 122 ARG A CA 1
ATOM 989 C C . ARG A 1 122 ? 22.331 20.960 20.847 1.00 60.81 122 ARG A C 1
ATOM 991 O O . ARG A 1 122 ? 22.018 21.807 20.006 1.00 60.81 122 ARG A O 1
ATOM 998 N N . TYR A 1 123 ? 23.523 20.372 20.879 1.00 61.75 123 TYR A N 1
ATOM 999 C CA . TYR A 1 123 ? 24.529 20.563 19.837 1.00 61.75 123 TYR A CA 1
ATOM 1000 C C . TYR A 1 123 ? 24.292 19.577 18.696 1.00 61.75 123 TYR A C 1
ATOM 1002 O O . TYR A 1 123 ? 24.177 18.376 18.936 1.00 61.75 123 TYR A O 1
ATOM 1010 N N . VAL A 1 124 ? 24.232 20.087 17.469 1.00 65.31 124 VAL A N 1
ATOM 1011 C CA . VAL A 1 124 ? 24.184 19.271 16.250 1.00 65.31 124 VAL A CA 1
ATOM 1012 C C . VAL A 1 124 ? 25.551 19.350 15.582 1.00 65.31 124 VAL A C 1
ATOM 1014 O O . VAL A 1 124 ? 26.157 20.424 15.514 1.00 65.31 124 VAL A O 1
ATOM 1017 N N . LEU A 1 125 ? 26.054 18.187 15.167 1.00 58.44 125 LEU A N 1
ATOM 1018 C CA . LEU A 1 125 ? 27.289 18.047 14.407 1.00 58.44 125 LEU A CA 1
ATOM 1019 C C . LEU A 1 125 ? 26.906 17.844 12.949 1.00 58.44 125 LEU A C 1
ATOM 1021 O O . LEU A 1 125 ? 26.257 16.851 12.627 1.00 58.44 125 LEU A O 1
ATOM 1025 N N . GLU A 1 126 ? 27.313 18.770 12.095 1.00 60.56 126 GLU A N 1
ATOM 1026 C CA . GLU A 1 126 ? 27.177 18.640 10.650 1.00 60.56 126 GLU A CA 1
ATOM 1027 C C . GLU A 1 126 ? 28.566 18.452 10.039 1.00 60.56 126 GLU A C 1
ATOM 1029 O O . GLU A 1 126 ? 29.551 19.044 10.502 1.00 60.56 126 GLU A O 1
ATOM 1034 N N . PHE A 1 127 ? 28.645 17.559 9.057 1.00 54.34 127 PHE A N 1
ATOM 1035 C CA . PHE A 1 127 ? 29.863 17.283 8.310 1.00 54.34 127 PHE A CA 1
ATOM 1036 C C . PHE A 1 127 ? 29.781 18.039 6.992 1.00 54.34 127 PHE A C 1
ATOM 1038 O O . PHE A 1 127 ? 28.954 17.714 6.142 1.00 54.34 127 PHE A O 1
ATOM 1045 N N . GLU A 1 128 ? 30.624 19.052 6.845 1.00 58.91 128 GLU A N 1
ATOM 1046 C CA . GLU A 1 128 ? 30.744 19.820 5.612 1.00 58.91 128 GLU A CA 1
ATOM 1047 C C . GLU A 1 128 ? 31.965 19.277 4.860 1.00 58.91 128 GLU A C 1
ATOM 1049 O O . GLU A 1 128 ? 33.069 19.232 5.410 1.00 58.91 128 GLU A O 1
ATOM 1054 N N . ASN A 1 129 ? 31.746 18.772 3.643 1.00 53.91 129 ASN A N 1
ATOM 1055 C CA . ASN A 1 129 ? 32.825 18.321 2.769 1.00 53.91 129 ASN A CA 1
ATOM 1056 C C . ASN A 1 129 ? 33.216 19.493 1.871 1.00 53.91 129 ASN A C 1
ATOM 1058 O O . ASN A 1 129 ? 32.419 19.905 1.028 1.00 53.91 129 ASN A O 1
ATOM 1062 N N . GLU A 1 130 ? 34.426 20.017 2.045 1.00 57.66 130 GLU A N 1
ATOM 1063 C CA . GLU A 1 130 ? 34.979 21.054 1.177 1.00 57.66 130 GLU A CA 1
ATOM 1064 C C . GLU A 1 130 ? 35.919 20.406 0.155 1.00 57.66 130 GLU A C 1
ATOM 1066 O O . GLU A 1 130 ? 36.769 19.577 0.493 1.00 57.66 130 GLU A O 1
ATOM 1071 N N . LYS A 1 131 ? 35.724 20.732 -1.125 1.00 54.50 131 LYS A N 1
ATOM 1072 C CA . LYS A 1 131 ? 36.549 20.214 -2.216 1.00 54.50 131 LYS A CA 1
ATOM 1073 C C . LYS A 1 131 ? 37.834 21.038 -2.272 1.00 54.50 131 LYS A C 1
ATOM 1075 O O . LYS A 1 131 ? 37.809 22.175 -2.729 1.00 54.50 131 LYS A O 1
ATOM 1080 N N . LEU A 1 132 ? 38.942 20.466 -1.810 1.00 53.84 132 LEU A N 1
ATOM 1081 C CA . LEU A 1 132 ? 40.266 21.053 -1.999 1.00 53.84 132 LEU A CA 1
ATOM 1082 C C . LEU A 1 132 ? 40.740 20.737 -3.422 1.00 53.84 132 LEU A C 1
ATOM 1084 O O . LEU A 1 132 ? 40.879 19.569 -3.793 1.00 53.84 132 LEU A O 1
ATOM 1088 N N . GLU A 1 133 ? 40.944 21.773 -4.232 1.00 54.81 133 GLU A N 1
ATOM 1089 C CA . GLU A 1 133 ? 41.645 21.637 -5.510 1.00 54.81 133 GLU A CA 1
ATOM 1090 C C . GLU A 1 133 ? 43.128 21.308 -5.233 1.00 54.81 133 GLU A C 1
ATOM 1092 O O . GLU A 1 133 ? 43.686 21.781 -4.236 1.00 54.81 133 GLU A O 1
ATOM 1097 N N . PRO A 1 134 ? 43.770 20.452 -6.048 1.00 45.38 134 PRO A N 1
ATOM 1098 C CA . PRO A 1 134 ? 45.138 20.015 -5.795 1.00 45.38 134 PRO A CA 1
ATOM 1099 C C . PRO A 1 134 ? 46.103 21.205 -5.845 1.00 45.38 134 PRO A C 1
ATOM 1101 O O . PRO A 1 134 ? 46.040 22.022 -6.760 1.00 45.38 134 PRO A O 1
ATOM 1104 N N . ALA A 1 135 ? 46.998 21.281 -4.856 1.00 41.00 135 ALA A N 1
ATOM 1105 C CA . ALA A 1 135 ? 48.058 22.279 -4.797 1.00 41.00 135 ALA A CA 1
ATOM 1106 C C . ALA A 1 135 ? 48.898 22.235 -6.083 1.00 41.00 135 ALA A C 1
ATOM 1108 O O . ALA A 1 135 ? 49.409 21.174 -6.453 1.00 41.00 135 ALA A O 1
ATOM 1109 N N . GLU A 1 136 ? 49.033 23.381 -6.755 1.00 40.72 136 GLU A N 1
ATOM 1110 C CA . GLU A 1 136 ? 50.017 23.560 -7.818 1.00 40.72 136 GLU A CA 1
ATOM 1111 C C . GLU A 1 136 ? 51.396 23.207 -7.244 1.00 40.72 136 GLU A C 1
ATOM 1113 O O . GLU A 1 136 ? 51.825 23.757 -6.230 1.00 40.72 136 GLU A O 1
ATOM 1118 N N . GLN A 1 137 ? 52.049 22.209 -7.842 1.00 41.97 137 GLN A N 1
ATOM 1119 C CA . GLN A 1 137 ? 53.410 21.822 -7.492 1.00 41.97 137 GLN A CA 1
ATOM 1120 C C . GLN A 1 137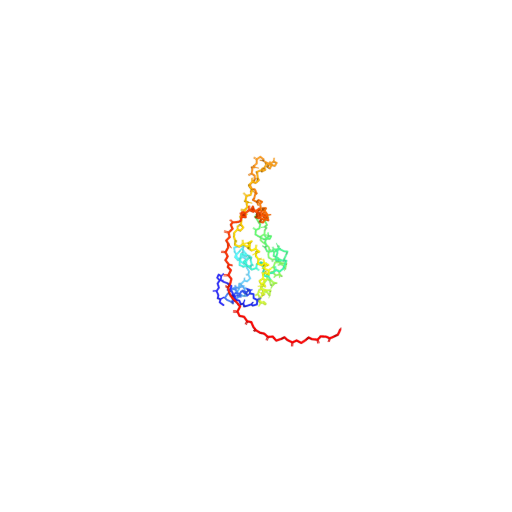 ? 54.340 22.981 -7.854 1.00 41.97 137 GLN A C 1
ATOM 1122 O O . GLN A 1 137 ? 54.563 23.249 -9.035 1.00 41.97 137 GLN A O 1
ATOM 1127 N N . ASP A 1 138 ? 54.857 23.658 -6.828 1.00 33.66 138 ASP A N 1
ATOM 1128 C CA . ASP A 1 138 ? 55.908 24.664 -6.948 1.00 33.66 138 ASP A CA 1
ATOM 1129 C C . ASP A 1 138 ? 57.144 23.988 -7.562 1.00 33.66 138 ASP A C 1
ATOM 1131 O O . ASP A 1 138 ? 57.750 23.083 -6.981 1.00 33.66 138 ASP A O 1
ATOM 1135 N N . ASN A 1 139 ? 57.431 24.334 -8.815 1.00 36.91 139 ASN A N 1
ATOM 1136 C CA . ASN A 1 139 ? 58.509 23.755 -9.603 1.00 36.91 139 ASN A CA 1
ATOM 1137 C C . ASN A 1 139 ? 59.780 24.566 -9.331 1.00 36.91 139 ASN A C 1
ATOM 1139 O O . ASN A 1 139 ? 60.141 25.449 -10.113 1.00 36.91 139 ASN A O 1
ATOM 1143 N N . ASP A 1 140 ? 60.429 24.291 -8.200 1.00 38.03 140 ASP A N 1
ATOM 1144 C CA . ASP A 1 140 ? 61.735 24.861 -7.880 1.00 38.03 140 ASP A CA 1
ATOM 1145 C C . ASP A 1 140 ? 62.799 24.306 -8.840 1.00 38.03 140 ASP A C 1
ATOM 1147 O O . ASP A 1 140 ? 63.061 23.105 -8.934 1.00 38.03 140 ASP A O 1
ATOM 1151 N N . GLN A 1 141 ? 63.389 25.226 -9.602 1.00 36.75 141 GLN A N 1
ATOM 1152 C CA . GLN A 1 141 ? 64.453 24.984 -10.566 1.00 36.75 141 GLN A CA 1
ATOM 1153 C C . GLN A 1 141 ? 65.718 24.466 -9.876 1.00 36.75 141 GLN A C 1
ATOM 1155 O O . GLN A 1 141 ? 66.374 25.207 -9.148 1.00 36.75 141 GLN A O 1
ATOM 1160 N N . GLU A 1 142 ? 66.165 23.265 -10.241 1.00 33.19 142 GLU A N 1
ATOM 1161 C CA . GLU A 1 142 ? 67.554 22.856 -10.033 1.00 33.19 142 GLU A CA 1
ATOM 1162 C C . GLU A 1 142 ? 68.250 22.686 -11.388 1.00 33.19 142 GLU A C 1
ATOM 1164 O O . GLU A 1 142 ? 68.052 21.726 -12.135 1.00 33.19 142 GLU A O 1
ATOM 1169 N N . THR A 1 143 ? 69.029 23.704 -11.760 1.00 33.34 143 THR A N 1
ATOM 1170 C CA . THR A 1 143 ? 69.820 23.721 -12.991 1.00 33.34 143 THR A CA 1
ATOM 1171 C C . THR A 1 143 ? 71.213 23.117 -12.797 1.00 33.34 143 THR A C 1
ATOM 1173 O O . THR A 1 143 ? 71.913 23.506 -11.865 1.00 33.34 143 THR A O 1
ATOM 1176 N N . LYS A 1 144 ? 71.641 22.375 -13.839 1.00 30.61 144 LYS A N 1
ATOM 1177 C CA . LYS A 1 144 ? 73.014 22.051 -14.318 1.00 30.61 144 LYS A CA 1
ATOM 1178 C C . LYS A 1 144 ? 73.696 20.778 -13.777 1.00 30.61 144 LYS A C 1
ATOM 1180 O O . LYS A 1 144 ? 73.460 20.393 -12.644 1.00 30.61 144 LYS A O 1
ATOM 1185 N N . PRO A 1 145 ? 74.722 20.250 -14.488 1.00 40.28 145 PRO A N 1
ATOM 1186 C CA . PRO A 1 145 ? 74.958 20.205 -15.947 1.00 40.28 145 PRO A CA 1
ATOM 1187 C C . PRO A 1 145 ? 75.422 18.801 -16.411 1.00 40.28 145 PRO A C 1
ATOM 1189 O O . PRO A 1 145 ? 76.023 18.064 -15.639 1.00 40.28 145 PRO A O 1
ATOM 1192 N N . THR A 1 146 ? 75.267 18.422 -17.686 1.00 30.55 146 THR A N 1
ATOM 1193 C CA . THR A 1 146 ? 76.079 17.326 -18.266 1.00 30.55 146 THR A CA 1
ATOM 1194 C C . THR A 1 146 ? 76.307 17.514 -19.765 1.00 30.55 146 THR A C 1
ATOM 1196 O O . THR A 1 146 ? 75.403 17.434 -20.590 1.00 30.55 146 THR A O 1
ATOM 1199 N N . THR A 1 147 ? 77.575 17.775 -20.067 1.00 32.97 147 THR A N 1
ATOM 1200 C CA . THR A 1 147 ? 78.303 17.570 -21.320 1.00 32.97 147 THR A CA 1
ATOM 1201 C C . THR A 1 147 ? 78.040 16.190 -21.928 1.00 32.97 147 THR A C 1
ATOM 1203 O O . THR A 1 147 ? 78.161 15.203 -21.210 1.00 32.97 147 THR A O 1
ATOM 1206 N N . GLN A 1 148 ? 77.817 16.103 -23.246 1.00 33.81 148 GLN A N 1
ATOM 1207 C CA . GLN A 1 148 ? 78.632 15.277 -24.156 1.00 33.81 148 GLN A CA 1
ATOM 1208 C C . GLN A 1 148 ? 78.229 15.433 -25.631 1.00 33.81 148 GLN A C 1
ATOM 1210 O O . GLN A 1 148 ? 77.138 15.873 -25.976 1.00 33.81 148 GLN A O 1
ATOM 1215 N N . GLN A 1 149 ? 79.210 15.153 -26.481 1.00 32.38 149 GLN A N 1
ATOM 1216 C CA . GLN A 1 149 ? 79.401 15.584 -27.859 1.00 32.38 149 GLN A CA 1
ATOM 1217 C C . GLN A 1 149 ? 79.574 14.339 -28.753 1.00 32.38 149 GLN A C 1
ATOM 1219 O O . GLN A 1 149 ? 80.123 13.351 -28.271 1.00 32.38 149 GLN A O 1
ATOM 1224 N N . LYS A 1 150 ? 79.273 14.493 -30.058 1.00 30.95 150 LYS A N 1
ATOM 1225 C CA . LYS A 1 150 ? 79.680 13.660 -31.225 1.00 30.95 150 LYS A CA 1
ATOM 1226 C C . LYS A 1 150 ? 78.850 12.379 -31.475 1.00 30.95 150 LYS A C 1
ATOM 1228 O O . LYS A 1 150 ? 78.357 11.788 -30.531 1.00 30.95 150 LYS A O 1
ATOM 1233 N N . ASP A 1 151 ? 78.559 11.919 -32.699 1.00 31.42 151 ASP A N 1
ATOM 1234 C CA . ASP A 1 151 ? 79.179 12.044 -34.033 1.00 31.42 151 ASP A CA 1
ATOM 1235 C C . ASP A 1 151 ? 78.117 12.034 -35.172 1.00 31.42 151 ASP A C 1
ATOM 1237 O O . ASP A 1 151 ? 76.982 11.614 -34.967 1.00 31.42 151 ASP A O 1
ATOM 1241 N N . GLY A 1 152 ? 78.490 12.520 -36.372 1.00 27.55 152 GLY A N 1
ATOM 1242 C CA . GLY A 1 152 ? 77.671 12.562 -37.610 1.00 27.55 152 GLY A CA 1
ATOM 1243 C C . GLY A 1 152 ? 77.559 11.209 -38.358 1.00 27.55 152 GLY A C 1
ATOM 1244 O O . GLY A 1 152 ? 77.611 10.182 -37.689 1.00 27.55 152 GLY A O 1
ATOM 1245 N N . PRO A 1 153 ? 77.488 11.138 -39.719 1.00 42.44 153 PRO A N 1
ATOM 1246 C CA . PRO A 1 153 ? 77.643 12.224 -40.708 1.00 42.44 153 PRO A CA 1
ATOM 1247 C C . PRO A 1 153 ? 76.746 12.147 -41.995 1.00 42.44 153 PRO A C 1
ATOM 1249 O O . PRO A 1 153 ? 76.023 11.182 -42.202 1.00 42.44 153 PRO A O 1
ATOM 1252 N N . VAL A 1 154 ? 76.930 13.131 -42.913 1.00 34.53 154 VAL A N 1
ATOM 1253 C CA . VAL A 1 154 ? 76.901 13.026 -44.416 1.00 34.53 154 VAL A CA 1
ATOM 1254 C C . VAL A 1 154 ? 75.523 12.805 -45.104 1.00 34.53 154 VAL A C 1
ATOM 1256 O O . VAL A 1 154 ? 74.768 11.942 -44.704 1.00 34.53 154 VAL A O 1
ATOM 1259 N N . THR A 1 155 ? 75.094 13.406 -46.233 1.00 33.59 155 THR A N 1
ATOM 1260 C CA . THR A 1 155 ? 75.543 14.433 -47.213 1.00 33.59 155 THR A CA 1
ATOM 1261 C C . THR A 1 155 ? 74.407 14.639 -48.245 1.00 33.59 155 THR A C 1
ATOM 1263 O O . THR A 1 155 ? 73.704 13.673 -48.534 1.00 33.59 155 THR A O 1
ATOM 1266 N N . LYS A 1 156 ? 74.305 15.837 -48.862 1.00 36.78 156 LYS A N 1
ATOM 1267 C CA . LYS A 1 156 ? 74.092 16.161 -50.316 1.00 36.78 156 LYS A CA 1
ATOM 1268 C C . LYS A 1 156 ? 73.346 17.510 -50.456 1.00 36.78 156 LYS A C 1
ATOM 1270 O O . LYS A 1 156 ? 72.199 17.614 -50.062 1.00 36.78 156 LYS A O 1
ATOM 1275 N N . ARG A 1 157 ? 74.027 18.622 -50.784 1.00 35.41 157 ARG A N 1
ATOM 1276 C CA . ARG A 1 157 ? 74.431 19.157 -52.118 1.00 35.41 157 ARG A CA 1
ATOM 1277 C C . ARG A 1 157 ? 73.285 19.716 -52.991 1.00 35.41 157 ARG A C 1
ATOM 1279 O O . ARG A 1 157 ? 72.552 18.919 -53.562 1.00 35.41 157 ARG A O 1
ATOM 1286 N N . LYS A 1 158 ? 73.311 21.046 -53.211 1.00 35.38 158 LYS A N 1
ATOM 1287 C CA . LYS A 1 158 ? 73.268 21.841 -54.484 1.00 35.38 158 LYS A CA 1
ATOM 1288 C C . LYS A 1 158 ? 72.535 23.179 -54.234 1.00 35.38 158 LYS A C 1
ATOM 1290 O O . LYS A 1 158 ? 71.415 23.136 -53.756 1.00 35.38 158 LYS A O 1
ATOM 1295 N N . THR A 1 159 ? 73.162 24.363 -54.286 1.00 40.62 159 THR A N 1
ATOM 1296 C CA . THR A 1 159 ? 73.740 25.149 -55.414 1.00 40.62 159 THR A CA 1
ATOM 1297 C C . THR A 1 159 ? 72.737 26.144 -56.031 1.00 40.62 159 THR A C 1
ATOM 1299 O O . THR A 1 159 ? 71.831 25.686 -56.710 1.00 40.62 159 THR A O 1
ATOM 1302 N N . GLN A 1 160 ? 73.035 27.449 -55.834 1.00 41.19 160 GLN A N 1
ATOM 1303 C CA . GLN A 1 160 ? 72.827 28.670 -56.668 1.00 41.19 160 GLN A CA 1
ATOM 1304 C C . GLN A 1 160 ? 71.402 28.994 -57.175 1.00 41.19 160 GLN A C 1
ATOM 1306 O O . GLN A 1 160 ? 70.649 28.101 -57.532 1.00 41.19 160 GLN A O 1
ATOM 1311 N N . GLN A 1 161 ? 70.963 30.253 -57.253 1.00 46.25 161 GLN A N 1
ATOM 1312 C CA . GLN A 1 161 ? 71.658 31.501 -57.618 1.00 46.25 161 GLN A CA 1
ATOM 1313 C C . GLN A 1 161 ? 71.326 32.663 -56.683 1.00 46.25 161 GLN A C 1
ATOM 1315 O O . GLN A 1 161 ? 70.211 32.661 -56.119 1.00 46.25 161 GLN A O 1
#